Protein AF-A0A962KD38-F1 (afdb_monomer_lite)

Radius of gyration: 12.18 Å; chains: 1; bounding box: 33×31×29 Å

Foldseek 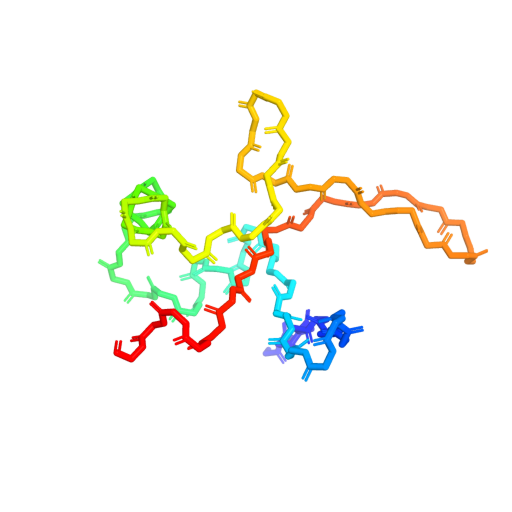3Di:
DPPVFDWDADPNFIKTWDDPVNVCVVDPPDDPVVSLVVCVVLVQQVDADPVGQWDWDADPVGDIDTTRIGGVVSVD

Secondary structure (DSSP, 8-state):
-----EEEEETTEEEEEE-HHHHHHHTTTS-HHHHHHHHHHTT--SS--SSSSPEEEE-TTS-EEEEEEE-GGG--

Sequence (76 aa):
HNRAGYWRIEDGKKLYLFNNPALKEAAQGYGLKRIIQTLEVIGALPMKGADRPQKLFRFPFGGADRFIVIDPEKLE

Structure (mmCIF, N/CA/C/O backbone):
data_AF-A0A962KD38-F1
#
_entry.id   AF-A0A962KD38-F1
#
loop_
_atom_site.group_PDB
_atom_site.id
_atom_site.type_symbol
_atom_site.label_atom_id
_atom_site.label_alt_id
_atom_site.label_comp_id
_atom_site.label_asym_id
_atom_site.label_entity_id
_atom_site.label_seq_id
_atom_site.pdbx_PDB_ins_code
_atom_site.Cartn_x
_atom_site.Cartn_y
_atom_site.Cartn_z
_atom_site.occupancy
_atom_site.B_iso_or_equiv
_atom_site.auth_seq_id
_atom_site.auth_comp_id
_atom_site.auth_asym_id
_atom_site.auth_atom_id
_atom_site.pdbx_PDB_model_num
ATOM 1 N N . HIS A 1 1 ? 5.336 17.366 -0.055 1.00 40.12 1 HIS A N 1
ATOM 2 C CA . HIS A 1 1 ? 4.264 16.506 -0.597 1.00 40.12 1 HIS A CA 1
ATOM 3 C C . HIS A 1 1 ? 4.783 15.684 -1.775 1.00 40.12 1 HIS A C 1
ATOM 5 O O . HIS A 1 1 ? 4.531 16.029 -2.918 1.00 40.12 1 HIS A O 1
ATOM 11 N N . ASN A 1 2 ? 5.529 14.607 -1.513 1.00 37.88 2 ASN A N 1
ATOM 12 C CA . ASN A 1 2 ? 5.929 13.648 -2.547 1.00 37.88 2 ASN A CA 1
ATOM 13 C C . ASN A 1 2 ? 5.024 12.419 -2.425 1.00 37.88 2 ASN A C 1
ATOM 15 O O . ASN A 1 2 ? 5.417 11.394 -1.876 1.00 37.88 2 ASN A O 1
ATOM 19 N N . ARG A 1 3 ? 3.790 12.519 -2.940 1.00 47.41 3 ARG A N 1
ATOM 20 C CA . ARG A 1 3 ? 2.980 11.332 -3.254 1.00 47.41 3 ARG A CA 1
ATOM 21 C C . ARG A 1 3 ? 3.588 10.663 -4.493 1.00 47.41 3 ARG A C 1
ATOM 23 O O . ARG A 1 3 ? 2.964 10.619 -5.545 1.00 47.41 3 ARG A O 1
ATOM 30 N N . ALA A 1 4 ? 4.819 10.165 -4.389 1.00 47.31 4 ALA A N 1
ATOM 31 C CA . ALA A 1 4 ? 5.405 9.273 -5.386 1.00 47.31 4 ALA A CA 1
ATOM 32 C C . ALA A 1 4 ? 4.776 7.883 -5.201 1.00 47.31 4 ALA A C 1
ATOM 34 O O . ALA A 1 4 ? 5.422 6.925 -4.783 1.00 47.31 4 ALA A O 1
ATOM 35 N N . GLY A 1 5 ? 3.458 7.815 -5.397 1.00 62.53 5 GLY A N 1
ATOM 36 C CA . GLY A 1 5 ? 2.714 6.571 -5.449 1.00 62.53 5 GLY A CA 1
ATOM 37 C C . GLY A 1 5 ? 2.968 5.970 -6.814 1.00 62.53 5 GLY A C 1
ATOM 38 O O . GLY A 1 5 ? 2.287 6.312 -7.781 1.00 62.53 5 GLY A O 1
ATOM 39 N N . TYR A 1 6 ? 3.986 5.121 -6.905 1.00 73.00 6 TYR A N 1
ATOM 40 C CA . TYR A 1 6 ? 4.137 4.273 -8.072 1.00 73.00 6 TYR A CA 1
ATOM 41 C C . TYR A 1 6 ? 2.858 3.436 -8.190 1.00 73.00 6 TYR A C 1
ATOM 43 O O . TYR A 1 6 ? 2.290 2.976 -7.200 1.00 73.00 6 TYR A O 1
ATOM 51 N N . TRP A 1 7 ? 2.353 3.276 -9.400 1.00 78.88 7 TRP A N 1
ATOM 52 C CA . TRP A 1 7 ? 1.226 2.400 -9.673 1.00 78.88 7 TRP A CA 1
ATOM 53 C C . TRP A 1 7 ? 1.573 1.586 -10.900 1.00 78.88 7 TRP A C 1
ATOM 55 O O . TRP A 1 7 ? 2.382 1.993 -11.735 1.00 78.88 7 TRP A O 1
ATOM 65 N N . ARG A 1 8 ? 0.999 0.400 -10.981 1.00 80.12 8 ARG A N 1
ATOM 66 C CA . ARG A 1 8 ? 1.241 -0.522 -12.078 1.00 80.12 8 ARG A CA 1
ATOM 67 C C . ARG A 1 8 ? -0.030 -1.284 -12.369 1.00 80.12 8 ARG A C 1
ATOM 69 O O . ARG A 1 8 ? -0.839 -1.500 -11.474 1.00 80.12 8 ARG A O 1
ATOM 76 N N . ILE A 1 9 ? -0.205 -1.637 -13.630 1.00 81.50 9 ILE A N 1
ATOM 77 C CA . ILE A 1 9 ? -1.336 -2.442 -14.060 1.00 81.50 9 ILE A CA 1
ATOM 78 C C . ILE A 1 9 ? -0.820 -3.869 -14.191 1.00 81.50 9 ILE A C 1
ATOM 80 O O . ILE A 1 9 ? 0.094 -4.112 -14.975 1.00 81.50 9 ILE A O 1
ATOM 84 N N . GLU A 1 10 ? -1.367 -4.789 -13.405 1.00 80.25 10 GLU A N 1
ATOM 85 C CA . GLU A 1 10 ? -1.150 -6.227 -13.572 1.00 80.25 10 GLU A CA 1
ATOM 86 C C . GLU A 1 10 ? -2.504 -6.905 -13.726 1.00 80.25 10 GLU A C 1
ATOM 88 O O . GLU A 1 10 ? -3.427 -6.606 -12.975 1.00 80.25 10 GLU A O 1
ATOM 93 N N . ASP A 1 11 ? -2.630 -7.791 -14.715 1.00 74.50 11 ASP A N 1
ATOM 94 C CA . ASP A 1 11 ? -3.869 -8.539 -14.983 1.00 74.50 11 ASP A CA 1
ATOM 95 C C . ASP A 1 11 ? -5.112 -7.640 -15.186 1.00 74.50 11 ASP A C 1
ATOM 97 O O . ASP A 1 11 ? -6.226 -7.963 -14.792 1.00 74.50 11 ASP A O 1
ATOM 101 N N . GLY A 1 12 ? -4.911 -6.444 -15.755 1.00 79.31 12 GLY A N 1
ATOM 102 C CA . GLY A 1 12 ? -5.970 -5.438 -15.925 1.00 79.31 12 GLY A CA 1
ATOM 103 C C . GLY A 1 12 ? -6.330 -4.659 -14.653 1.00 79.31 12 GLY A C 1
ATOM 104 O O . GLY A 1 12 ? -7.122 -3.723 -14.724 1.00 79.31 12 GLY A O 1
ATOM 105 N N . LYS A 1 13 ? -5.708 -4.972 -13.511 1.00 81.44 13 LYS A N 1
ATOM 106 C CA . LYS A 1 13 ? -5.950 -4.319 -12.222 1.00 81.44 13 LYS A CA 1
ATOM 107 C C . LYS A 1 13 ? -4.898 -3.280 -11.910 1.00 81.44 13 LYS A C 1
ATOM 109 O O . LYS A 1 13 ? -3.701 -3.497 -12.103 1.00 81.44 13 LYS A O 1
ATOM 114 N N . LYS A 1 14 ? -5.335 -2.143 -11.374 1.00 84.38 14 LYS A N 1
ATOM 115 C CA . LYS A 1 14 ? -4.436 -1.065 -10.964 1.00 84.38 14 LYS A CA 1
ATOM 116 C C . LYS A 1 14 ? -3.927 -1.317 -9.550 1.00 84.38 14 LYS A C 1
ATOM 118 O O . LYS A 1 14 ? -4.621 -1.052 -8.581 1.00 84.38 14 LYS A O 1
ATOM 123 N N . LEU A 1 15 ? -2.683 -1.755 -9.435 1.00 85.75 15 LEU A N 1
ATOM 124 C CA . LEU A 1 15 ? -2.010 -1.977 -8.164 1.00 85.75 15 LEU A CA 1
ATOM 125 C C . LEU A 1 15 ? -1.216 -0.741 -7.749 1.00 85.75 15 LEU A C 1
ATOM 127 O O . LEU A 1 15 ? -0.392 -0.224 -8.512 1.00 85.75 15 LEU A O 1
ATOM 131 N N . TYR A 1 16 ? -1.418 -0.294 -6.514 1.00 85.31 16 TYR A N 1
ATOM 132 C CA . TYR A 1 16 ? -0.654 0.801 -5.931 1.00 85.31 16 TYR A CA 1
ATOM 133 C C . TYR A 1 16 ? 0.574 0.278 -5.189 1.00 85.31 16 TYR A C 1
ATOM 135 O O . TYR A 1 16 ? 0.510 -0.709 -4.464 1.00 85.31 16 TYR A O 1
ATOM 143 N N . LEU A 1 17 ? 1.703 0.955 -5.359 1.00 85.88 17 LEU A N 1
ATOM 144 C CA . LEU A 1 17 ? 2.970 0.656 -4.705 1.00 85.88 17 LEU A CA 1
ATOM 145 C C . LEU A 1 17 ? 3.258 1.750 -3.678 1.00 85.88 17 LEU A C 1
ATOM 147 O O . LEU A 1 17 ? 3.538 2.899 -4.028 1.00 85.88 17 LEU A O 1
ATOM 151 N N . PHE A 1 18 ? 3.217 1.381 -2.403 1.00 83.62 18 PHE A N 1
ATOM 152 C CA . PHE A 1 18 ? 3.478 2.291 -1.297 1.00 83.62 18 PHE A CA 1
ATOM 153 C C . PHE A 1 18 ? 4.789 1.966 -0.587 1.00 83.62 18 PHE A C 1
ATOM 155 O O . PHE A 1 18 ? 5.060 0.823 -0.224 1.00 83.62 18 PHE A O 1
ATOM 162 N N . ASN A 1 19 ? 5.568 3.008 -0.306 1.00 81.94 19 ASN A N 1
ATOM 163 C CA . ASN A 1 19 ? 6.674 2.948 0.648 1.00 81.94 19 ASN A CA 1
ATOM 164 C C . ASN A 1 19 ? 6.144 3.097 2.079 1.00 81.94 19 ASN A C 1
ATOM 166 O O . ASN A 1 19 ? 5.087 3.687 2.286 1.00 81.94 19 ASN A O 1
ATOM 170 N N . ASN A 1 20 ? 6.902 2.654 3.086 1.00 78.69 20 ASN A N 1
ATOM 171 C CA . ASN A 1 20 ? 6.543 2.859 4.500 1.00 78.69 20 ASN A CA 1
ATOM 172 C C . ASN A 1 20 ? 6.135 4.309 4.853 1.00 78.69 20 ASN A C 1
ATOM 174 O O . ASN A 1 20 ? 5.088 4.470 5.483 1.00 78.69 20 ASN A O 1
ATOM 178 N N . PRO A 1 21 ? 6.894 5.362 4.474 1.00 79.62 21 PRO A N 1
ATOM 179 C CA . PRO A 1 21 ? 6.473 6.740 4.728 1.00 79.62 21 PRO A CA 1
ATOM 180 C C . PRO A 1 21 ? 5.172 7.093 3.999 1.00 79.62 21 PRO A C 1
ATOM 182 O O . PRO A 1 21 ? 4.262 7.623 4.626 1.00 79.62 21 PRO A O 1
ATOM 185 N N . ALA A 1 22 ? 5.037 6.709 2.727 1.00 79.19 22 ALA A N 1
ATOM 186 C CA . ALA A 1 22 ? 3.838 6.984 1.938 1.00 79.19 22 ALA A CA 1
ATOM 187 C C . ALA A 1 22 ? 2.591 6.287 2.507 1.00 79.19 22 ALA A C 1
ATOM 189 O O . ALA A 1 22 ? 1.516 6.875 2.521 1.00 79.19 22 ALA A O 1
ATOM 190 N N . LEU A 1 23 ? 2.730 5.062 3.026 1.00 79.62 23 LEU A N 1
ATOM 191 C CA . LEU A 1 23 ? 1.635 4.340 3.673 1.00 79.62 23 LEU A CA 1
ATOM 192 C C . LEU A 1 23 ? 1.236 4.995 5.001 1.00 79.62 23 LEU A C 1
ATOM 194 O O . LEU A 1 23 ? 0.051 5.129 5.296 1.00 79.62 23 LEU A O 1
ATOM 198 N N . LYS A 1 24 ? 2.221 5.444 5.786 1.00 81.56 24 LYS A N 1
ATOM 199 C CA . LYS A 1 24 ? 1.983 6.170 7.041 1.00 81.56 24 LYS A CA 1
ATOM 200 C C . LYS A 1 24 ? 1.311 7.526 6.799 1.00 81.56 24 LYS A C 1
ATOM 202 O O . LYS A 1 24 ? 0.474 7.934 7.596 1.00 81.56 24 LYS A O 1
ATOM 207 N N . GLU A 1 25 ? 1.667 8.211 5.715 1.00 81.69 25 GLU A N 1
ATOM 208 C CA . GLU A 1 25 ? 0.998 9.442 5.282 1.00 81.69 25 GLU A CA 1
ATOM 209 C C . GLU A 1 25 ? -0.412 9.178 4.732 1.00 81.69 25 GLU A C 1
ATOM 211 O O . GLU A 1 25 ? -1.319 9.958 5.002 1.00 81.69 25 GLU A O 1
ATOM 216 N N . ALA A 1 26 ? -0.620 8.086 3.990 1.00 77.00 26 ALA A N 1
ATOM 217 C CA . ALA A 1 26 ? -1.927 7.734 3.429 1.00 77.00 26 ALA A CA 1
ATOM 218 C C . ALA A 1 26 ? -2.944 7.330 4.507 1.00 77.00 26 ALA A C 1
ATOM 220 O O . ALA A 1 26 ? -4.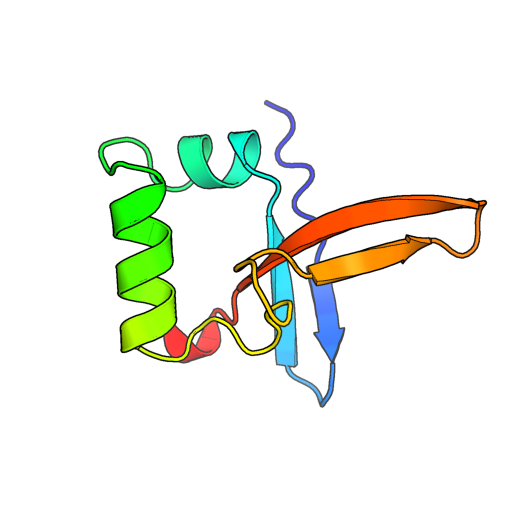127 7.624 4.380 1.00 77.00 26 ALA A O 1
ATOM 221 N N . ALA A 1 27 ? -2.479 6.685 5.574 1.00 79.06 27 ALA A N 1
ATOM 222 C CA . ALA A 1 27 ? -3.300 6.243 6.692 1.00 79.06 27 ALA A CA 1
ATOM 223 C C . ALA A 1 27 ? -2.883 6.946 7.993 1.00 79.06 27 ALA A C 1
ATOM 225 O O . ALA A 1 27 ? -2.616 6.316 9.023 1.00 79.06 27 ALA A O 1
ATOM 226 N N . GLN A 1 28 ? -2.828 8.281 7.939 1.00 75.12 28 GLN A N 1
ATOM 227 C CA . GLN A 1 28 ? -2.632 9.110 9.125 1.00 75.12 28 GLN A CA 1
ATOM 228 C C . GLN A 1 28 ? -3.700 8.789 10.180 1.00 75.12 28 GLN A C 1
ATOM 230 O O . GLN A 1 28 ? -4.892 8.756 9.891 1.00 75.12 28 GLN A O 1
ATOM 235 N N . GLY A 1 29 ? -3.254 8.520 11.409 1.00 79.62 29 GLY A N 1
ATOM 236 C CA . GLY A 1 29 ? -4.118 8.108 12.521 1.00 79.62 29 GLY A CA 1
ATOM 237 C C . GLY A 1 29 ? -4.127 6.601 12.802 1.00 79.62 29 GLY A C 1
ATOM 238 O O . GLY A 1 29 ? -4.513 6.201 13.898 1.00 79.62 29 GLY A O 1
ATOM 239 N N . TYR A 1 30 ? -3.619 5.763 11.891 1.00 80.19 30 TYR A N 1
ATOM 240 C CA . TYR A 1 30 ? -3.471 4.323 12.116 1.00 80.19 30 TYR A CA 1
ATOM 241 C C . TYR A 1 30 ? -1.997 3.907 12.161 1.00 80.19 30 TYR A C 1
ATOM 243 O O . TYR A 1 30 ? -1.152 4.381 11.403 1.00 80.19 30 TYR A O 1
ATOM 251 N N . GLY A 1 31 ? -1.661 2.993 13.075 1.00 82.12 31 GLY A N 1
ATOM 252 C CA . GLY A 1 31 ? -0.318 2.421 13.133 1.00 82.12 31 GLY A CA 1
ATOM 253 C C . GLY A 1 31 ? -0.031 1.565 11.898 1.00 82.12 31 GLY A C 1
ATOM 254 O O . GLY A 1 31 ? -0.880 0.773 11.494 1.00 82.12 31 GLY A O 1
ATOM 255 N N . LEU A 1 32 ? 1.186 1.658 11.346 1.00 82.75 32 LEU A N 1
ATOM 256 C CA . LEU A 1 32 ? 1.631 0.887 10.170 1.00 82.75 32 LEU A CA 1
ATOM 257 C C . LEU A 1 32 ? 1.294 -0.610 10.284 1.00 82.75 32 LEU A C 1
ATOM 259 O O . LEU A 1 32 ? 0.794 -1.215 9.342 1.00 82.75 32 LEU A O 1
ATOM 263 N N . LYS A 1 33 ? 1.506 -1.189 11.472 1.00 84.56 33 LYS A N 1
ATOM 264 C CA . LYS A 1 33 ? 1.187 -2.591 11.767 1.00 84.56 33 LYS A CA 1
ATOM 265 C C . LYS A 1 33 ? -0.304 -2.901 11.601 1.00 84.56 33 LYS A C 1
ATOM 267 O O . LYS A 1 33 ? -0.636 -3.934 11.035 1.00 84.56 33 LYS A O 1
ATOM 272 N N . ARG A 1 34 ? -1.186 -2.006 12.061 1.00 87.00 34 ARG A N 1
ATOM 273 C CA . ARG A 1 34 ? -2.643 -2.165 11.948 1.00 87.00 34 ARG A CA 1
ATOM 274 C C . ARG A 1 34 ? -3.091 -2.074 10.496 1.00 87.00 34 ARG A C 1
ATOM 276 O O . ARG A 1 34 ? -3.887 -2.892 10.072 1.00 87.00 34 ARG A O 1
ATOM 283 N N . ILE A 1 35 ? -2.529 -1.136 9.736 1.00 85.19 35 ILE A N 1
ATOM 284 C CA . ILE A 1 35 ? -2.817 -0.985 8.304 1.00 85.19 35 ILE A CA 1
ATOM 285 C C . ILE A 1 35 ? -2.442 -2.268 7.559 1.00 85.19 35 ILE A C 1
ATOM 287 O O . ILE A 1 35 ? -3.276 -2.843 6.873 1.00 85.19 35 ILE A O 1
ATOM 291 N N . ILE A 1 36 ? -1.216 -2.760 7.754 1.00 85.44 36 ILE A N 1
ATOM 292 C CA . ILE A 1 36 ? -0.744 -4.001 7.128 1.00 85.44 36 ILE A CA 1
ATOM 293 C C . ILE A 1 36 ? -1.614 -5.195 7.535 1.00 85.44 36 ILE A C 1
ATOM 295 O O . ILE A 1 36 ? -1.984 -5.979 6.670 1.00 85.44 36 ILE A O 1
ATOM 299 N N . GLN A 1 37 ? -1.965 -5.324 8.818 1.00 87.94 37 GLN A N 1
ATOM 300 C CA . GLN A 1 37 ? -2.848 -6.395 9.285 1.00 87.94 37 GLN A CA 1
ATOM 301 C C . GLN A 1 37 ? -4.228 -6.327 8.634 1.00 87.94 37 GLN A C 1
ATOM 303 O O . GLN A 1 37 ? -4.708 -7.345 8.156 1.00 87.94 37 GLN A O 1
ATOM 308 N N . THR A 1 38 ? -4.855 -5.151 8.571 1.00 87.56 38 THR A N 1
ATOM 309 C CA . THR A 1 38 ? -6.155 -4.995 7.909 1.00 87.56 38 THR A CA 1
ATOM 310 C C . THR A 1 38 ? -6.063 -5.373 6.435 1.00 87.56 38 THR A C 1
ATOM 312 O O . THR A 1 38 ? -6.882 -6.155 5.966 1.00 87.56 38 THR A O 1
ATOM 315 N N . LEU A 1 39 ? -5.044 -4.878 5.725 1.00 85.81 39 LEU A N 1
ATOM 316 C CA . LEU A 1 39 ? -4.811 -5.198 4.314 1.00 85.81 39 LEU A CA 1
ATOM 317 C C . LEU A 1 39 ? -4.571 -6.699 4.094 1.00 85.81 39 LEU A C 1
ATOM 319 O O . LEU A 1 39 ? -5.004 -7.249 3.085 1.00 85.81 39 LEU A O 1
ATOM 323 N N . GLU A 1 40 ? -3.903 -7.369 5.033 1.00 85.69 40 GLU A N 1
ATOM 324 C CA . GLU A 1 40 ? -3.703 -8.817 4.990 1.00 85.69 40 GLU A CA 1
ATOM 325 C C . GLU A 1 40 ? -5.008 -9.584 5.247 1.00 85.69 40 GLU A C 1
ATOM 327 O O . GLU A 1 40 ? -5.302 -10.526 4.516 1.00 85.69 40 GLU A O 1
ATOM 332 N N . VAL A 1 41 ? -5.816 -9.153 6.221 1.00 86.75 41 VAL A N 1
ATOM 333 C CA . VAL A 1 41 ? -7.103 -9.780 6.574 1.00 86.75 41 VAL A CA 1
ATOM 334 C C . VAL A 1 41 ? -8.110 -9.701 5.426 1.00 86.75 41 VAL A C 1
ATOM 336 O O . VAL A 1 41 ? -8.785 -10.686 5.144 1.00 86.75 41 VAL A O 1
ATOM 339 N N . ILE A 1 42 ? -8.196 -8.561 4.739 1.00 86.81 42 ILE A N 1
ATOM 340 C CA . ILE A 1 42 ? -9.122 -8.372 3.607 1.00 86.81 42 ILE A CA 1
ATOM 341 C C . ILE A 1 42 ? -8.556 -8.899 2.276 1.00 86.81 42 ILE A C 1
ATOM 343 O O . ILE A 1 42 ? -9.229 -8.854 1.248 1.00 86.81 42 ILE A O 1
ATOM 347 N N . GLY A 1 43 ? -7.309 -9.383 2.265 1.00 83.94 43 GLY A N 1
ATOM 348 C CA . GLY A 1 43 ? -6.653 -9.866 1.049 1.00 83.94 43 GLY A CA 1
ATOM 349 C C . GLY A 1 43 ? -6.321 -8.766 0.033 1.00 83.94 43 GLY A C 1
ATOM 350 O O . GLY A 1 43 ? -6.166 -9.060 -1.150 1.00 83.94 43 GLY A O 1
ATOM 351 N N . ALA A 1 44 ? -6.177 -7.512 0.474 1.00 85.69 44 ALA A N 1
ATOM 352 C 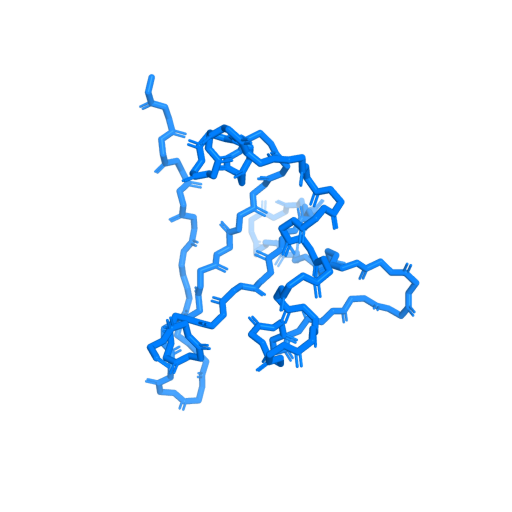CA . ALA A 1 44 ? -5.791 -6.367 -0.360 1.00 85.69 44 ALA A CA 1
ATOM 353 C C . ALA A 1 44 ? -4.274 -6.278 -0.621 1.00 85.69 44 ALA A C 1
ATOM 355 O O . ALA A 1 44 ? -3.799 -5.301 -1.200 1.00 85.69 44 ALA A O 1
ATOM 356 N N . LEU A 1 45 ? -3.502 -7.286 -0.198 1.00 84.81 45 LEU A N 1
ATOM 357 C CA . LEU A 1 45 ? -2.082 -7.456 -0.517 1.00 84.81 45 LEU A CA 1
ATOM 358 C C . LEU A 1 45 ? -1.922 -8.558 -1.578 1.00 84.81 45 LEU A C 1
ATOM 36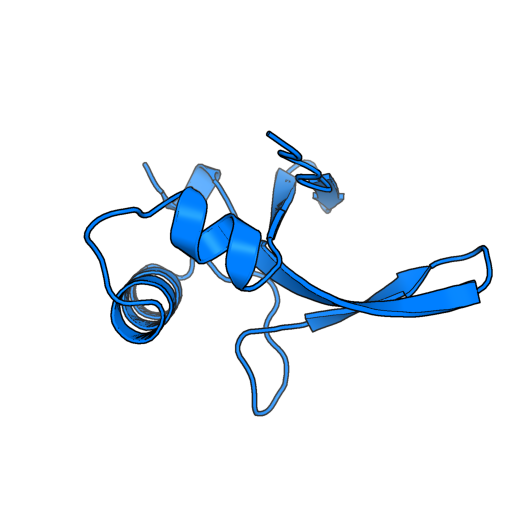0 O O . LEU A 1 45 ? -1.564 -9.687 -1.231 1.00 84.81 45 LEU A O 1
ATOM 364 N N . PRO A 1 46 ? -2.160 -8.266 -2.872 1.00 79.00 46 PRO A N 1
ATOM 365 C CA . PRO A 1 46 ? -2.085 -9.271 -3.936 1.00 79.00 46 PRO A CA 1
ATOM 366 C C . PRO A 1 46 ? -0.668 -9.830 -4.096 1.00 79.00 46 PRO A C 1
ATOM 368 O O . PRO A 1 46 ? -0.475 -10.946 -4.570 1.00 79.00 46 PRO A O 1
ATOM 371 N N . MET A 1 47 ? 0.345 -9.061 -3.687 1.00 77.56 47 MET A N 1
ATOM 372 C CA . MET A 1 47 ? 1.736 -9.484 -3.708 1.00 77.56 47 MET A CA 1
ATOM 373 C C . MET A 1 47 ? 2.421 -9.123 -2.399 1.00 77.56 47 MET A C 1
ATOM 375 O O . MET A 1 47 ? 2.735 -7.960 -2.147 1.00 77.56 47 MET A O 1
ATOM 379 N N . LYS A 1 48 ? 2.738 -10.151 -1.614 1.00 78.50 48 LYS A N 1
ATOM 380 C CA . LYS A 1 48 ? 3.621 -10.049 -0.452 1.00 78.50 48 LYS A CA 1
ATOM 381 C C . LYS A 1 48 ? 4.926 -10.812 -0.672 1.00 78.50 48 LYS A C 1
ATOM 383 O O . LYS A 1 48 ? 5.030 -11.683 -1.541 1.00 78.50 48 LYS A O 1
ATOM 388 N N . GLY A 1 49 ? 5.961 -10.429 0.067 1.00 71.81 49 GLY A N 1
ATOM 389 C CA . GLY A 1 49 ? 7.158 -11.249 0.222 1.00 71.81 49 GLY A CA 1
ATOM 390 C C . GLY A 1 49 ? 6.871 -12.465 1.110 1.00 71.81 49 GLY A C 1
ATOM 391 O O . GLY A 1 49 ? 5.848 -12.518 1.782 1.00 71.81 49 GLY A O 1
ATOM 392 N N . ALA A 1 50 ? 7.788 -13.436 1.129 1.00 69.06 50 ALA A N 1
ATOM 393 C CA . ALA A 1 50 ? 7.631 -14.655 1.933 1.00 69.06 50 ALA A CA 1
ATOM 394 C C . ALA A 1 50 ? 7.565 -14.377 3.449 1.00 69.06 50 ALA A C 1
ATOM 396 O O . ALA A 1 50 ? 6.799 -15.012 4.159 1.00 69.06 50 ALA A O 1
ATOM 397 N N . ASP A 1 51 ? 8.343 -13.400 3.919 1.00 75.06 51 ASP A N 1
ATOM 398 C CA . ASP A 1 51 ? 8.475 -13.042 5.342 1.00 75.06 51 ASP A CA 1
ATOM 399 C C . ASP A 1 51 ? 7.959 -11.621 5.643 1.00 75.06 51 ASP A C 1
ATOM 401 O O . ASP A 1 51 ? 7.827 -11.201 6.789 1.00 75.06 51 ASP A O 1
ATOM 405 N N . ARG A 1 52 ? 7.684 -10.829 4.597 1.00 79.81 52 ARG A N 1
ATOM 406 C CA . ARG A 1 52 ? 7.394 -9.396 4.721 1.00 79.81 52 ARG A CA 1
ATOM 407 C C . ARG A 1 52 ? 6.216 -8.981 3.846 1.00 79.81 52 ARG A C 1
ATOM 409 O O . ARG A 1 52 ? 6.108 -9.454 2.717 1.00 79.81 52 ARG A O 1
ATOM 416 N N . PRO A 1 53 ? 5.411 -7.999 4.286 1.00 78.00 53 PRO A N 1
ATOM 417 C CA . PRO A 1 53 ? 4.311 -7.450 3.486 1.00 78.00 53 PRO A CA 1
ATOM 418 C C . PRO A 1 53 ? 4.804 -6.671 2.256 1.00 78.00 53 PRO A C 1
ATOM 420 O O . PRO A 1 53 ? 4.036 -6.389 1.345 1.00 78.00 53 PRO A O 1
ATOM 423 N N . GLN A 1 54 ? 6.091 -6.320 2.222 1.00 83.00 54 GLN A N 1
ATOM 424 C CA . GLN A 1 54 ? 6.716 -5.613 1.112 1.00 83.00 54 GLN A CA 1
ATOM 425 C C . GLN A 1 54 ? 7.219 -6.602 0.057 1.00 83.00 54 GLN A C 1
ATOM 427 O O . GLN A 1 54 ? 7.910 -7.574 0.379 1.00 83.00 54 GLN A O 1
ATOM 432 N N . LYS A 1 55 ? 6.953 -6.309 -1.213 1.00 83.81 55 LYS A N 1
ATOM 433 C CA . LYS A 1 55 ? 7.506 -7.025 -2.360 1.00 83.8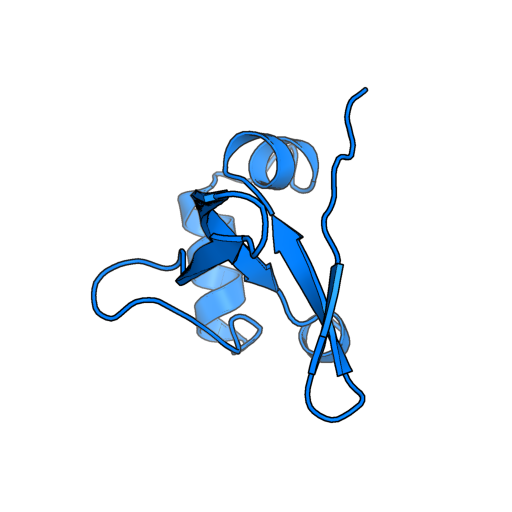1 55 LYS A CA 1
ATOM 434 C C . LYS A 1 55 ? 8.701 -6.248 -2.916 1.00 83.81 55 LYS A C 1
ATOM 436 O O . LYS A 1 55 ? 8.662 -5.026 -3.044 1.00 83.81 55 LYS A O 1
ATOM 441 N N . LEU A 1 56 ? 9.783 -6.967 -3.216 1.00 81.75 56 LEU A N 1
ATOM 442 C CA . LEU A 1 56 ? 10.957 -6.397 -3.874 1.00 81.75 56 LEU A CA 1
ATOM 443 C C . LEU A 1 56 ? 10.653 -6.189 -5.361 1.00 81.75 56 LEU A C 1
ATOM 445 O O . LEU A 1 56 ? 10.368 -7.158 -6.066 1.00 81.75 56 LEU A O 1
ATOM 449 N N . PHE A 1 57 ? 10.769 -4.951 -5.825 1.00 80.62 57 PHE A N 1
ATOM 450 C CA . PHE A 1 57 ? 10.683 -4.575 -7.230 1.00 80.62 57 PHE A CA 1
ATOM 451 C C . PHE A 1 57 ? 12.057 -4.191 -7.743 1.00 80.62 57 PHE A C 1
ATOM 453 O O . PHE A 1 57 ? 12.729 -3.350 -7.155 1.00 80.62 57 PHE A O 1
ATOM 460 N N . ARG A 1 58 ? 12.472 -4.820 -8.843 1.00 77.12 58 ARG A N 1
ATOM 461 C CA . ARG A 1 58 ? 13.677 -4.437 -9.580 1.00 77.12 58 ARG A CA 1
ATOM 462 C C . ARG A 1 58 ? 13.268 -3.521 -10.717 1.00 77.12 58 ARG A C 1
ATOM 464 O O . ARG A 1 58 ? 12.431 -3.905 -11.532 1.00 77.12 58 ARG A O 1
ATOM 471 N N . PHE A 1 59 ? 13.844 -2.328 -10.757 1.00 76.94 59 PHE A N 1
ATOM 472 C CA . PHE A 1 59 ? 13.595 -1.390 -11.841 1.00 76.94 59 PHE A CA 1
ATOM 473 C C . PHE A 1 59 ? 14.527 -1.685 -13.023 1.00 76.94 59 PHE A C 1
ATOM 475 O O . PH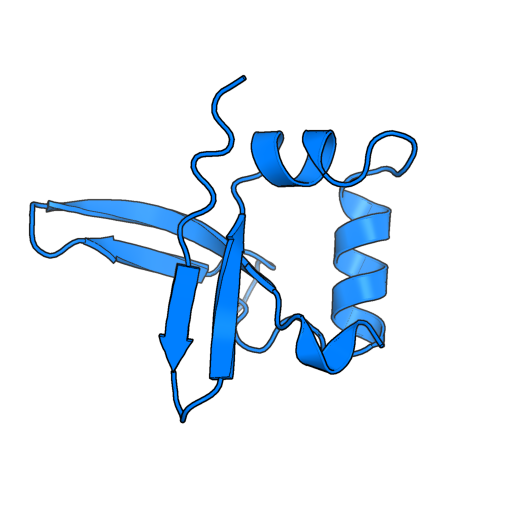E A 1 59 ? 15.689 -2.040 -12.812 1.00 76.94 59 PHE A O 1
ATOM 482 N N . PRO A 1 60 ? 14.049 -1.520 -14.271 1.00 70.31 60 PRO A N 1
ATOM 483 C CA . PRO A 1 60 ? 14.851 -1.782 -15.468 1.00 70.31 60 PRO A CA 1
ATOM 484 C C . PRO A 1 60 ? 16.056 -0.837 -15.607 1.00 70.31 60 PRO A C 1
ATOM 486 O O . PRO A 1 60 ? 17.052 -1.214 -16.209 1.00 70.31 60 PRO A O 1
ATOM 489 N N . PHE A 1 61 ? 16.004 0.352 -14.997 1.00 71.81 61 PHE A N 1
ATOM 490 C CA . PHE A 1 61 ? 17.108 1.323 -14.962 1.00 71.81 61 PHE A CA 1
ATOM 491 C C . PHE A 1 61 ? 18.123 1.087 -13.827 1.00 71.81 61 PHE A C 1
ATOM 493 O O . PHE A 1 61 ? 18.975 1.933 -13.566 1.00 71.81 61 PHE A O 1
ATOM 500 N N . GLY A 1 62 ? 18.062 -0.074 -13.172 1.00 69.69 62 GLY A N 1
ATOM 501 C CA . GLY A 1 62 ? 18.918 -0.410 -12.041 1.00 69.69 62 GLY A CA 1
ATOM 502 C C . GLY A 1 62 ? 18.316 0.026 -10.706 1.00 69.69 62 GLY A C 1
ATOM 503 O O . GLY A 1 62 ? 17.567 0.996 -10.609 1.00 69.69 62 GLY A O 1
ATOM 504 N N . GLY A 1 63 ? 18.633 -0.741 -9.665 1.00 75.38 63 GLY A N 1
ATOM 505 C CA . GLY A 1 63 ? 18.060 -0.580 -8.331 1.00 75.38 63 GLY A CA 1
ATOM 506 C C . GLY A 1 63 ? 16.936 -1.574 -8.042 1.00 75.38 63 GLY A C 1
ATOM 507 O O . GLY A 1 63 ? 16.185 -2.007 -8.920 1.00 75.38 63 GLY A O 1
ATOM 508 N N . ALA A 1 64 ? 16.847 -1.966 -6.775 1.00 75.75 64 ALA A N 1
ATOM 509 C CA . ALA A 1 64 ? 15.765 -2.784 -6.264 1.00 75.75 64 ALA A CA 1
ATOM 510 C C . ALA A 1 64 ? 15.228 -2.122 -5.001 1.00 75.75 64 ALA A C 1
ATOM 512 O O . ALA A 1 64 ? 15.987 -1.906 -4.059 1.00 75.75 64 ALA A O 1
ATOM 513 N N . ASP A 1 65 ? 13.937 -1.822 -4.984 1.00 82.50 65 ASP A N 1
ATOM 514 C CA . ASP A 1 65 ? 13.291 -1.187 -3.841 1.00 82.50 65 ASP A CA 1
ATOM 515 C C . ASP A 1 65 ? 12.069 -1.998 -3.400 1.00 82.50 65 ASP A C 1
ATOM 517 O O . ASP A 1 65 ? 11.603 -2.905 -4.098 1.00 82.50 65 ASP A O 1
ATOM 521 N N . ARG A 1 66 ? 11.608 -1.761 -2.177 1.00 82.06 66 ARG A N 1
ATOM 522 C CA . ARG A 1 66 ? 10.594 -2.579 -1.518 1.00 82.06 66 ARG A CA 1
ATOM 523 C C . ARG A 1 66 ? 9.326 -1.773 -1.347 1.00 82.06 66 ARG A C 1
ATOM 525 O O . ARG A 1 66 ? 9.266 -0.861 -0.529 1.00 82.06 66 ARG A O 1
ATOM 532 N N . PHE A 1 67 ? 8.283 -2.216 -2.031 1.00 85.38 67 PHE A N 1
ATOM 533 C CA . PHE A 1 67 ? 6.983 -1.566 -1.995 1.00 85.38 67 PHE A CA 1
ATOM 534 C C . PHE A 1 67 ? 5.928 -2.508 -1.432 1.00 85.38 67 PHE A C 1
ATOM 536 O O . PHE A 1 67 ? 5.942 -3.717 -1.672 1.00 85.38 67 PHE A O 1
ATOM 543 N N . ILE A 1 68 ? 4.992 -1.940 -0.687 1.00 86.12 68 ILE A N 1
ATOM 544 C CA . ILE A 1 68 ? 3.753 -2.598 -0.292 1.00 86.12 68 ILE A CA 1
ATOM 545 C C . ILE A 1 68 ? 2.798 -2.460 -1.470 1.00 86.12 68 ILE A C 1
ATOM 547 O O . ILE A 1 68 ? 2.493 -1.345 -1.892 1.00 86.12 68 ILE A O 1
ATOM 551 N N . VAL A 1 69 ? 2.374 -3.593 -2.021 1.00 87.25 69 VAL A N 1
ATOM 552 C CA . VAL A 1 69 ? 1.440 -3.630 -3.145 1.00 87.25 69 VAL A CA 1
ATOM 553 C C . VAL A 1 69 ? 0.033 -3.673 -2.577 1.00 87.25 69 VAL A C 1
ATOM 555 O O . VAL A 1 69 ? -0.295 -4.614 -1.861 1.00 87.25 69 VAL A O 1
ATOM 558 N N . ILE A 1 70 ? -0.770 -2.663 -2.889 1.00 85.94 70 ILE A N 1
ATOM 559 C CA . ILE A 1 70 ? -2.153 -2.544 -2.435 1.00 85.94 70 ILE A CA 1
ATOM 560 C C . ILE A 1 70 ? -3.069 -2.636 -3.647 1.00 85.94 70 ILE A C 1
ATOM 562 O O . ILE A 1 70 ? -2.907 -1.882 -4.610 1.00 85.94 70 ILE A O 1
ATOM 566 N N . ASP A 1 71 ? -4.020 -3.558 -3.577 1.00 86.88 71 ASP A N 1
ATOM 567 C CA . ASP A 1 71 ? -5.121 -3.653 -4.527 1.00 86.88 71 ASP A CA 1
ATOM 568 C C . ASP A 1 71 ? -6.280 -2.760 -4.044 1.00 86.88 71 ASP A C 1
ATOM 570 O O . ASP A 1 71 ? -6.856 -3.034 -2.988 1.00 86.88 71 ASP A O 1
ATOM 574 N N . PRO A 1 72 ? -6.598 -1.664 -4.754 1.00 81.75 72 PRO A N 1
ATOM 575 C CA . PRO A 1 72 ? -7.680 -0.770 -4.373 1.00 81.75 72 PRO A CA 1
ATOM 576 C C . PRO A 1 72 ? -9.066 -1.379 -4.585 1.00 81.75 72 PRO A C 1
ATOM 578 O O . PRO A 1 72 ? -9.989 -0.971 -3.893 1.00 81.75 72 PRO A O 1
ATOM 581 N N . GLU A 1 73 ? -9.226 -2.359 -5.477 1.00 81.75 73 GLU A N 1
ATOM 582 C CA . GLU A 1 73 ? -10.520 -3.014 -5.713 1.00 81.75 73 GLU A CA 1
ATOM 583 C C . GLU A 1 73 ? -10.937 -3.890 -4.524 1.00 81.75 73 GLU A C 1
ATOM 585 O O . GLU A 1 73 ? -12.089 -4.288 -4.399 1.00 81.75 73 GLU A O 1
ATOM 590 N N . LYS A 1 74 ? -9.990 -4.212 -3.636 1.00 80.00 74 LYS A N 1
ATOM 591 C CA . LYS A 1 74 ? -10.222 -4.950 -2.388 1.00 80.00 74 LYS A CA 1
ATOM 592 C C . LYS A 1 74 ? -10.472 -4.046 -1.178 1.00 80.00 74 LYS A C 1
ATOM 594 O O . LYS A 1 74 ? -10.614 -4.563 -0.073 1.00 80.00 74 LYS A O 1
ATOM 599 N N . LEU A 1 75 ? -10.454 -2.725 -1.364 1.00 76.50 75 LEU A N 1
ATOM 600 C CA . LEU A 1 75 ? -10.698 -1.742 -0.304 1.00 76.50 75 LEU A CA 1
ATOM 601 C C . LEU A 1 75 ? -12.150 -1.241 -0.252 1.00 76.50 75 LEU A C 1
ATOM 603 O O . LEU A 1 75 ? -12.466 -0.506 0.684 1.00 76.50 75 LEU A O 1
ATOM 607 N N . GLU A 1 76 ? -12.987 -1.601 -1.230 1.00 62.03 76 GLU A N 1
ATOM 608 C CA . GLU A 1 76 ? -14.427 -1.283 -1.264 1.00 62.03 76 GLU A CA 1
ATOM 609 C C . GLU A 1 76 ? -15.286 -2.262 -0.452 1.00 62.03 76 GLU A C 1
ATOM 611 O O . GLU A 1 76 ? -14.950 -3.470 -0.400 1.00 62.03 76 GLU A O 1
#

pLDDT: mean 78.39, std 9.92, range [37.88, 87.94]